Protein AF-A0A6J2U5J8-F1 (afdb_monomer_lite)

Organism: Drosophila lebanonensis (NCBI:txid7225)

Sequence (133 aa):
MDNVLTIEELRQHMGSCFTCGVSWTDDHVSLDCSECGGYSLERPCPLCDGQCGVQWKRDFAMSHACSKARWVGVCMSYPEAATAVQLPVATATAATSCAAAAAHQLRLAQELCSRLEQLSTSSTTGVNKSTRI

pLDDT: mean 81.22, std 19.06, range [36.66, 97.69]

Foldseek 3Di:
DPPDDDPVRVVQVLQAQPVPGHGLVVFDADCPFQLRVPGRQWDADPVVRNPQVDIWGWDSVVSNLLSHTDTQDARPVCRPCRVVVLDDDDDPDRSCPSVVVVVVVVVVVVVVVVVVVVVVVVVVVPDDDPDDD

Radius of gyration: 23.29 Å; chains: 1; bounding box: 87×29×44 Å

Structure (mmCIF, N/CA/C/O backbone):
data_AF-A0A6J2U5J8-F1
#
_entry.id   AF-A0A6J2U5J8-F1
#
loop_
_atom_site.group_PDB
_atom_site.id
_atom_site.type_symbol
_atom_site.label_atom_id
_atom_site.label_alt_id
_atom_site.label_comp_id
_atom_site.label_asym_id
_atom_site.label_entity_id
_atom_site.label_seq_id
_atom_site.pdbx_PDB_ins_code
_atom_site.Cartn_x
_atom_site.Cartn_y
_atom_site.Cartn_z
_atom_site.occupancy
_atom_site.B_iso_or_equiv
_atom_site.auth_seq_id
_atom_site.auth_comp_id
_atom_site.auth_asym_id
_atom_site.auth_atom_id
_atom_site.pdbx_PDB_model_num
ATOM 1 N N . MET A 1 1 ? 22.307 0.234 -22.850 1.00 39.91 1 MET A N 1
ATOM 2 C CA . MET A 1 1 ? 21.755 1.599 -22.910 1.00 39.91 1 MET A CA 1
ATOM 3 C C . MET A 1 1 ? 21.271 1.940 -21.518 1.00 39.91 1 MET A C 1
ATOM 5 O O . MET A 1 1 ? 20.456 1.188 -20.996 1.00 39.91 1 MET A O 1
ATOM 9 N N . ASP A 1 2 ? 21.803 2.994 -20.909 1.00 50.34 2 ASP A N 1
ATOM 10 C CA . ASP A 1 2 ? 21.313 3.515 -19.633 1.00 50.34 2 ASP A CA 1
ATOM 11 C C . ASP A 1 2 ? 19.899 4.058 -19.854 1.00 50.34 2 ASP A C 1
ATOM 13 O O . ASP A 1 2 ? 19.711 5.100 -20.481 1.00 50.34 2 ASP A O 1
ATOM 17 N N . ASN A 1 3 ? 18.893 3.294 -19.431 1.00 71.06 3 ASN A N 1
ATOM 18 C CA . ASN A 1 3 ? 17.496 3.697 -19.533 1.00 71.06 3 ASN A CA 1
ATOM 19 C C . ASN A 1 3 ? 17.204 4.681 -18.394 1.00 71.06 3 ASN A C 1
ATOM 21 O O . ASN A 1 3 ? 16.692 4.311 -17.338 1.00 71.06 3 ASN A O 1
ATOM 25 N N . VAL A 1 4 ? 17.670 5.918 -18.571 1.00 80.44 4 VAL A N 1
ATOM 26 C CA . VAL A 1 4 ? 17.410 7.017 -17.645 1.00 80.44 4 VAL A CA 1
ATOM 27 C C . VAL A 1 4 ? 15.947 7.403 -17.807 1.00 80.44 4 VAL A C 1
ATOM 29 O O . VAL A 1 4 ? 15.583 8.069 -18.773 1.00 80.44 4 VAL A O 1
ATOM 32 N N . LEU A 1 5 ? 15.119 6.959 -16.864 1.00 80.69 5 LEU A N 1
ATOM 33 C CA . LEU A 1 5 ? 13.728 7.382 -16.777 1.00 80.69 5 LEU A CA 1
ATOM 34 C C . LEU A 1 5 ? 13.665 8.870 -16.432 1.00 80.69 5 LEU A C 1
ATOM 36 O O . LEU A 1 5 ? 14.423 9.367 -15.592 1.00 80.69 5 LEU A O 1
ATOM 40 N N . THR A 1 6 ? 12.721 9.570 -17.047 1.00 88.62 6 THR A N 1
ATOM 41 C CA . THR A 1 6 ? 12.311 10.901 -16.601 1.00 88.62 6 THR A CA 1
ATOM 42 C C . THR A 1 6 ? 11.729 10.828 -15.188 1.00 88.62 6 THR A C 1
ATOM 44 O O . THR A 1 6 ? 11.321 9.770 -14.698 1.00 88.62 6 THR A O 1
ATOM 47 N N . ILE A 1 7 ? 11.688 11.966 -14.493 1.00 85.50 7 ILE A N 1
ATOM 48 C CA . ILE A 1 7 ? 11.118 12.023 -13.142 1.00 85.50 7 ILE A CA 1
ATOM 49 C C . ILE A 1 7 ? 9.625 11.668 -13.143 1.00 85.50 7 ILE A C 1
ATOM 51 O O . ILE A 1 7 ? 9.140 11.056 -12.190 1.00 85.50 7 ILE A O 1
ATOM 55 N N . GLU A 1 8 ? 8.901 12.017 -14.206 1.00 86.19 8 GLU A N 1
ATOM 56 C CA . GLU A 1 8 ? 7.501 11.650 -14.397 1.00 86.19 8 GLU A CA 1
ATOM 57 C C . GLU A 1 8 ? 7.337 10.134 -14.554 1.00 86.19 8 GLU A C 1
ATOM 59 O O . GLU A 1 8 ? 6.533 9.530 -13.842 1.00 86.19 8 GLU A O 1
ATOM 64 N N . GLU A 1 9 ? 8.146 9.502 -15.406 1.00 83.12 9 GLU A N 1
ATOM 65 C CA . GLU A 1 9 ? 8.128 8.047 -15.600 1.00 83.12 9 GLU A CA 1
ATOM 66 C C . GLU A 1 9 ? 8.503 7.300 -14.318 1.00 83.12 9 GLU A C 1
ATOM 68 O O . GLU A 1 9 ? 7.877 6.296 -13.979 1.00 83.12 9 GLU A O 1
ATOM 73 N N . LEU A 1 10 ? 9.477 7.808 -13.558 1.00 84.94 10 LEU A N 1
ATOM 74 C CA . LEU A 1 10 ? 9.881 7.203 -12.291 1.00 84.94 10 LEU A CA 1
ATOM 75 C C . LEU A 1 10 ? 8.741 7.235 -11.266 1.00 84.94 10 LEU A C 1
ATOM 77 O O . LEU A 1 10 ? 8.490 6.241 -10.585 1.00 84.94 10 LEU A O 1
ATOM 81 N N . ARG A 1 11 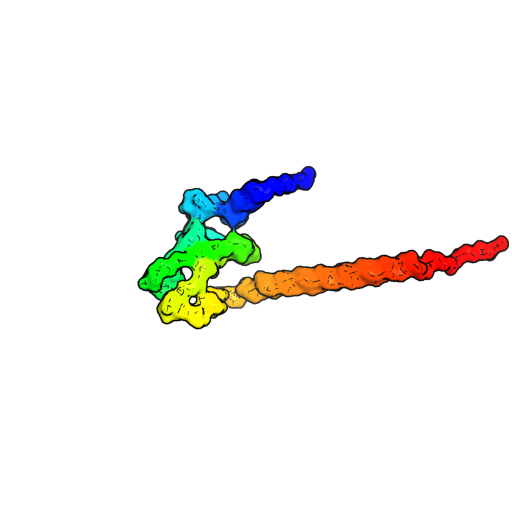? 8.014 8.355 -11.176 1.00 84.25 11 ARG A N 1
ATOM 82 C CA . ARG A 1 11 ? 6.834 8.476 -10.303 1.00 84.25 11 ARG A CA 1
ATOM 83 C C . ARG A 1 11 ? 5.738 7.501 -10.706 1.00 84.25 11 ARG A C 1
ATOM 85 O O . ARG A 1 11 ? 5.126 6.892 -9.834 1.00 84.25 11 ARG A O 1
ATOM 92 N N . GLN A 1 12 ? 5.515 7.335 -12.005 1.00 83.56 12 GLN A N 1
ATOM 93 C CA . GLN A 1 12 ? 4.513 6.406 -12.514 1.00 83.56 12 GLN A CA 1
ATOM 94 C C . GLN A 1 12 ? 4.901 4.948 -12.251 1.00 83.56 12 GLN A C 1
ATOM 96 O O . GLN A 1 12 ? 4.066 4.152 -11.823 1.00 83.56 12 GLN A O 1
ATOM 101 N N . HIS A 1 13 ? 6.183 4.617 -12.398 1.00 87.19 13 HIS A N 1
ATOM 102 C CA . HIS A 1 13 ? 6.711 3.299 -12.067 1.00 87.19 13 HIS A CA 1
ATOM 103 C C . HIS A 1 13 ? 6.538 2.980 -10.574 1.00 87.19 13 HIS A C 1
ATOM 105 O O . HIS A 1 13 ? 6.088 1.890 -10.235 1.00 87.19 13 HIS A O 1
ATOM 111 N N . MET A 1 14 ? 6.792 3.943 -9.677 1.00 93.62 14 MET A N 1
ATOM 112 C CA . MET A 1 14 ? 6.539 3.786 -8.233 1.00 93.62 14 MET A CA 1
ATOM 113 C C . MET A 1 14 ? 5.054 3.606 -7.872 1.00 93.62 14 MET A C 1
ATOM 115 O O . MET A 1 14 ? 4.738 3.144 -6.779 1.00 93.62 14 MET A O 1
ATOM 119 N N . GLY A 1 15 ? 4.133 3.969 -8.768 1.00 94.81 15 GLY A N 1
ATOM 120 C CA . GLY A 1 15 ? 2.699 3.732 -8.599 1.00 94.81 15 GLY A CA 1
ATOM 121 C C . GLY A 1 15 ? 2.261 2.296 -8.904 1.00 94.81 15 GLY A C 1
ATOM 122 O O . GLY A 1 15 ? 1.095 1.968 -8.691 1.00 94.81 15 GLY A O 1
ATOM 123 N N . SER A 1 16 ? 3.163 1.440 -9.393 1.00 96.31 16 SER A N 1
ATOM 124 C CA . SER A 1 16 ? 2.864 0.069 -9.819 1.00 96.31 16 SER A CA 1
ATOM 125 C C . SER A 1 16 ? 3.567 -0.963 -8.947 1.00 96.31 16 SER A C 1
ATOM 127 O O . SER A 1 16 ? 4.695 -0.768 -8.512 1.00 96.31 16 SER A O 1
ATOM 129 N N . CYS A 1 17 ? 2.926 -2.104 -8.728 1.00 96.81 17 CYS A N 1
ATOM 130 C CA . CYS A 1 17 ? 3.498 -3.220 -7.985 1.00 96.81 17 CYS A CA 1
ATOM 131 C C . CYS A 1 17 ? 4.703 -3.828 -8.717 1.00 96.81 17 CYS A C 1
ATOM 133 O O . CYS A 1 17 ? 4.565 -4.264 -9.861 1.00 96.81 17 CYS A O 1
ATOM 135 N N . PHE A 1 18 ? 5.854 -3.960 -8.053 1.00 95.94 18 PHE A N 1
ATOM 136 C CA . PHE A 1 18 ? 7.052 -4.542 -8.678 1.00 95.94 18 PHE A CA 1
ATOM 137 C C . PHE A 1 18 ? 6.977 -6.068 -8.791 1.00 95.94 18 PHE A C 1
ATOM 139 O O . PHE A 1 18 ? 7.646 -6.660 -9.634 1.00 95.94 18 PHE A O 1
ATOM 146 N N . THR A 1 19 ? 6.142 -6.712 -7.976 1.00 96.38 19 THR A N 1
ATOM 147 C CA . THR A 1 19 ? 5.977 -8.170 -7.975 1.00 96.38 19 THR A CA 1
ATOM 148 C C . THR A 1 19 ? 5.006 -8.663 -9.051 1.00 96.38 19 THR A C 1
ATOM 150 O O . THR A 1 19 ? 5.248 -9.708 -9.647 1.00 96.38 19 THR A O 1
ATOM 153 N N . CYS A 1 20 ? 3.893 -7.960 -9.299 1.00 96.69 20 CYS A N 1
ATOM 154 C CA . CYS A 1 20 ? 2.860 -8.418 -10.247 1.00 96.69 20 CYS A CA 1
ATOM 155 C C . CYS A 1 20 ? 2.478 -7.413 -11.342 1.00 96.69 20 CYS A C 1
ATOM 157 O O . CYS A 1 20 ? 1.642 -7.734 -12.181 1.00 96.69 20 CYS A O 1
ATOM 159 N N . GLY A 1 21 ? 3.068 -6.216 -11.359 1.00 95.50 21 GLY A N 1
ATOM 160 C CA . GLY A 1 21 ? 2.913 -5.244 -12.446 1.00 95.50 21 GLY A CA 1
ATOM 161 C C . GLY A 1 21 ? 1.585 -4.485 -12.481 1.00 95.50 21 GLY A C 1
ATOM 162 O O . GLY A 1 21 ? 1.409 -3.634 -13.346 1.00 95.50 21 GLY A O 1
ATOM 163 N N . VAL A 1 22 ? 0.647 -4.758 -11.567 1.00 96.50 22 VAL A N 1
ATOM 164 C CA . VAL A 1 22 ? -0.606 -3.990 -11.487 1.00 96.50 22 VAL A CA 1
ATOM 165 C C . VAL A 1 22 ? -0.340 -2.551 -11.045 1.00 96.50 22 VAL A C 1
ATOM 167 O O . VAL A 1 22 ? 0.526 -2.300 -10.205 1.00 96.50 22 VAL A O 1
ATOM 170 N N . SER A 1 23 ? -1.114 -1.616 -11.583 1.00 96.38 23 SER A N 1
ATOM 171 C CA . SER A 1 23 ? -1.037 -0.194 -11.247 1.00 96.38 23 SER A CA 1
ATOM 172 C C . SER A 1 23 ? -1.917 0.115 -10.036 1.00 96.38 23 SER A C 1
ATOM 174 O O . SER A 1 23 ? -3.144 0.076 -10.132 1.00 96.38 23 SER A O 1
ATOM 176 N N . TRP A 1 24 ? -1.311 0.439 -8.891 1.00 97.00 24 TRP A N 1
ATOM 177 C CA . TRP A 1 24 ? -2.069 0.849 -7.705 1.00 97.00 24 TRP A CA 1
ATOM 178 C C . TRP A 1 24 ? -2.724 2.214 -7.896 1.00 97.00 24 TRP A C 1
ATOM 180 O O . TRP A 1 24 ? -3.771 2.468 -7.309 1.00 97.00 24 TRP A O 1
ATOM 190 N N . THR A 1 25 ? -2.131 3.091 -8.710 1.00 96.06 25 THR A N 1
ATOM 191 C CA . THR A 1 25 ? -2.707 4.406 -9.029 1.00 96.06 25 THR A CA 1
ATOM 192 C C . THR A 1 25 ? -3.976 4.314 -9.870 1.00 96.06 25 THR A C 1
ATOM 194 O O . THR A 1 25 ? -4.798 5.221 -9.794 1.00 96.06 25 THR A O 1
ATOM 197 N N . ASP A 1 26 ? -4.164 3.208 -10.593 1.00 95.94 26 ASP A N 1
ATOM 198 C CA . ASP A 1 26 ? -5.393 2.907 -11.339 1.00 95.94 26 ASP A CA 1
ATOM 199 C C . ASP A 1 26 ? -6.361 2.019 -10.533 1.00 95.94 26 ASP A C 1
ATOM 201 O O . ASP A 1 26 ? -7.227 1.364 -11.104 1.00 95.94 26 ASP A O 1
ATOM 205 N N . ASP A 1 27 ? -6.192 1.960 -9.207 1.00 96.62 27 ASP A N 1
ATOM 206 C CA . ASP A 1 27 ? -6.996 1.154 -8.276 1.00 96.62 27 ASP A CA 1
ATOM 207 C C . ASP A 1 27 ? -6.959 -0.367 -8.540 1.00 96.62 27 ASP A C 1
ATOM 209 O O . ASP A 1 27 ? -7.811 -1.129 -8.082 1.00 96.62 27 ASP A O 1
ATOM 213 N N . HIS A 1 28 ? -5.932 -0.852 -9.244 1.00 97.00 28 HIS A N 1
ATOM 214 C CA . HIS A 1 28 ? -5.745 -2.279 -9.486 1.00 97.00 28 HIS A CA 1
ATOM 215 C C . HIS A 1 28 ? -4.902 -2.935 -8.394 1.00 97.00 28 HIS A C 1
ATOM 217 O O . HIS A 1 28 ? -3.860 -2.426 -7.972 1.00 97.00 28 HIS A O 1
ATOM 223 N N . VAL A 1 29 ? -5.324 -4.126 -7.968 1.00 97.31 29 VAL A N 1
ATOM 224 C CA . VAL A 1 29 ? -4.633 -4.928 -6.954 1.00 97.31 29 VAL A CA 1
ATOM 225 C C . VAL A 1 29 ? -4.693 -6.405 -7.311 1.00 97.31 29 VAL A C 1
ATOM 227 O O . VAL A 1 29 ? -5.670 -6.879 -7.884 1.00 97.31 29 VAL A O 1
ATOM 230 N N . SER A 1 30 ? -3.663 -7.151 -6.919 1.00 95.88 30 SER A N 1
ATOM 231 C CA . SER A 1 30 ? -3.714 -8.611 -6.904 1.00 95.88 30 SER A CA 1
ATOM 232 C C . SER A 1 30 ? -3.871 -9.096 -5.465 1.00 95.88 30 SER A C 1
ATOM 234 O O . SER A 1 30 ? -3.087 -8.719 -4.591 1.00 95.88 30 SER A O 1
ATOM 236 N N . LEU A 1 31 ? -4.892 -9.918 -5.212 1.00 94.25 31 LEU A N 1
ATOM 237 C CA . LEU A 1 31 ? -5.177 -10.465 -3.880 1.00 94.25 31 LEU A CA 1
ATOM 238 C C . LEU A 1 31 ? -4.139 -11.511 -3.449 1.00 94.25 31 LEU A C 1
ATOM 240 O O . LEU A 1 31 ? -3.860 -11.641 -2.261 1.00 94.25 31 LEU A O 1
ATOM 244 N N . ASP A 1 32 ? -3.504 -12.171 -4.418 1.00 95.31 32 ASP A N 1
ATOM 245 C CA . ASP A 1 32 ? -2.482 -13.198 -4.188 1.00 95.31 32 ASP A CA 1
ATOM 246 C C . ASP A 1 32 ? -1.055 -12.621 -4.162 1.00 95.31 32 ASP A C 1
ATOM 248 O O . ASP A 1 32 ? -0.066 -13.353 -4.105 1.00 95.31 32 ASP A O 1
ATOM 252 N N . CYS A 1 33 ? -0.917 -11.293 -4.201 1.00 96.62 33 CYS A N 1
ATOM 253 C CA . CYS A 1 33 ? 0.372 -10.614 -4.185 1.00 96.62 33 CYS A CA 1
ATOM 254 C C . CYS A 1 33 ? 0.645 -9.972 -2.820 1.00 96.62 33 CYS A C 1
ATOM 256 O O . CYS A 1 33 ? -0.050 -9.044 -2.395 1.00 96.62 33 CYS A O 1
ATOM 258 N N . SER A 1 34 ? 1.725 -10.402 -2.161 1.00 96.38 34 SER A N 1
ATOM 259 C CA . SER A 1 34 ? 2.138 -9.876 -0.853 1.00 96.38 34 SER A CA 1
ATOM 260 C C . SER A 1 34 ? 2.444 -8.380 -0.871 1.00 96.38 34 SER A C 1
ATOM 262 O O . SER A 1 34 ? 2.178 -7.690 0.111 1.00 96.38 34 SER A O 1
ATOM 264 N N . GLU A 1 35 ? 2.991 -7.870 -1.975 1.00 97.31 35 GLU A N 1
ATOM 265 C CA . GLU A 1 35 ? 3.292 -6.449 -2.164 1.00 97.31 35 GLU A CA 1
ATOM 266 C C . GLU A 1 35 ? 2.020 -5.608 -2.346 1.00 97.31 35 GLU A C 1
ATOM 268 O O . GLU A 1 35 ? 1.945 -4.478 -1.866 1.00 97.31 35 GLU A O 1
ATOM 273 N N . CYS A 1 36 ? 0.978 -6.168 -2.969 1.00 97.38 36 CYS A N 1
ATOM 274 C CA . CYS A 1 36 ? -0.326 -5.511 -3.064 1.00 97.38 36 CYS A CA 1
ATOM 275 C C . CYS A 1 36 ? -1.046 -5.506 -1.714 1.00 97.38 36 CYS A C 1
ATOM 277 O O . CYS A 1 36 ? -1.523 -4.458 -1.287 1.00 97.38 36 CYS A O 1
ATOM 279 N N . GLY A 1 37 ? -1.117 -6.648 -1.024 1.00 94.44 37 GLY A N 1
ATOM 280 C CA . GLY A 1 37 ? -1.741 -6.742 0.300 1.00 94.44 37 GLY A CA 1
ATOM 281 C C . GLY A 1 37 ? -3.230 -6.376 0.326 1.00 94.44 37 GLY A C 1
ATOM 282 O O . GLY A 1 37 ? -3.717 -5.912 1.355 1.00 94.44 37 GLY A O 1
ATOM 283 N N . GLY A 1 38 ? -3.931 -6.556 -0.799 1.00 94.50 38 GLY A N 1
ATOM 284 C CA . GLY A 1 38 ? -5.393 -6.461 -0.899 1.00 94.50 38 GLY A CA 1
ATOM 285 C C . GLY A 1 38 ? -6.001 -5.060 -1.026 1.00 94.50 38 GLY A C 1
ATOM 286 O O . GLY A 1 38 ? -7.215 -4.956 -1.139 1.00 94.50 38 GLY A O 1
ATOM 287 N N . TYR A 1 39 ? -5.199 -3.996 -1.033 1.00 96.62 39 TYR A N 1
ATOM 288 C CA . TYR A 1 39 ? -5.671 -2.609 -1.170 1.00 96.62 39 TYR A CA 1
ATOM 289 C C . TYR A 1 39 ? -4.812 -1.857 -2.183 1.00 96.62 39 TYR A C 1
ATOM 291 O O . TYR A 1 39 ? -3.703 -2.299 -2.456 1.00 96.62 39 TYR A O 1
ATOM 299 N N . SER A 1 40 ? -5.292 -0.756 -2.762 1.00 96.81 40 SER A N 1
ATOM 300 C CA . SER A 1 40 ? -4.540 0.049 -3.734 1.00 96.81 40 SER A CA 1
ATOM 301 C C . SER A 1 40 ? -3.692 1.097 -3.005 1.00 96.81 40 SER A C 1
ATOM 303 O O . SER A 1 40 ? -2.759 0.731 -2.291 1.00 96.81 40 SER A O 1
ATOM 305 N N . LEU A 1 41 ? -3.991 2.387 -3.135 1.00 97.06 41 LEU A N 1
ATOM 306 C CA . LEU A 1 41 ? -3.253 3.479 -2.494 1.00 97.06 41 LEU A CA 1
ATOM 307 C C . LEU A 1 41 ? -3.611 3.671 -1.025 1.00 97.06 41 LEU A C 1
ATOM 309 O O . LEU A 1 41 ? -2.784 4.150 -0.245 1.00 97.06 41 LEU A O 1
ATOM 313 N N . GLU A 1 42 ? -4.832 3.310 -0.651 1.00 97.69 42 GLU A N 1
ATOM 314 C CA . GLU A 1 42 ? -5.393 3.609 0.658 1.00 97.69 42 GLU A CA 1
ATOM 315 C C . GLU A 1 42 ? -6.133 2.408 1.227 1.00 97.69 42 GLU A C 1
ATOM 317 O O . GLU A 1 42 ? -6.641 1.553 0.499 1.00 97.69 42 GLU A O 1
ATOM 322 N N . ARG A 1 43 ? -6.199 2.344 2.555 1.00 96.62 43 ARG A N 1
ATOM 323 C CA . ARG A 1 43 ? -6.995 1.337 3.249 1.00 96.62 43 ARG A CA 1
ATOM 324 C C . ARG A 1 43 ? -7.557 1.837 4.575 1.00 96.62 43 ARG A C 1
ATOM 326 O O . ARG A 1 43 ? -6.979 2.747 5.175 1.00 96.62 43 ARG A O 1
ATOM 333 N N . PRO A 1 44 ? -8.631 1.212 5.083 1.00 97.00 44 PRO A N 1
ATOM 334 C CA . PRO A 1 44 ? -9.108 1.464 6.436 1.00 97.00 44 PRO A CA 1
ATOM 335 C C . PRO A 1 44 ? -8.043 1.132 7.486 1.00 97.00 44 PRO A C 1
ATOM 337 O O . PRO A 1 44 ? -7.191 0.261 7.279 1.00 97.00 44 PRO A O 1
ATOM 340 N N . CYS A 1 45 ? -8.112 1.814 8.630 1.00 96.00 45 CYS A N 1
ATOM 341 C CA . CYS A 1 45 ? -7.173 1.624 9.727 1.00 96.00 45 CYS A CA 1
ATO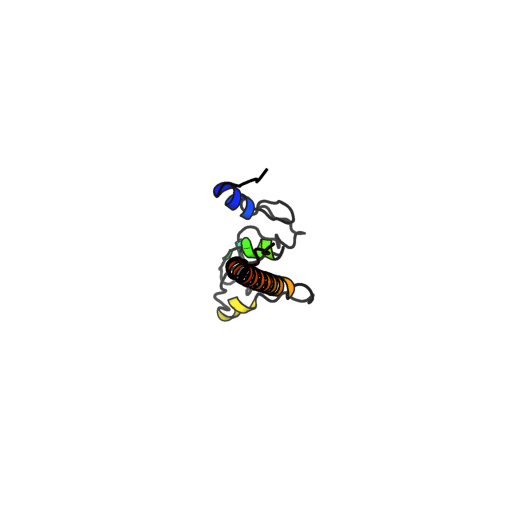M 342 C C . CYS A 1 45 ? -7.065 0.144 10.165 1.00 96.00 45 CYS A C 1
ATOM 344 O O . CYS A 1 45 ? -8.054 -0.396 10.656 1.00 96.00 45 CYS A O 1
ATOM 346 N N . PRO A 1 46 ? -5.876 -0.495 10.084 1.00 93.94 46 PRO A N 1
ATOM 347 C CA . PRO A 1 46 ? -5.681 -1.887 10.509 1.00 93.94 46 PRO A CA 1
ATOM 348 C C . PRO A 1 46 ? -5.802 -2.138 12.007 1.00 93.94 46 PRO A C 1
ATOM 350 O O . PRO A 1 46 ? -5.874 -3.287 12.416 1.00 93.94 46 PRO A O 1
ATOM 353 N N . LEU A 1 47 ? -5.711 -1.090 12.824 1.00 93.88 47 LEU A N 1
ATOM 354 C CA . LEU A 1 47 ? -5.677 -1.233 14.279 1.00 93.88 47 LEU A CA 1
ATOM 355 C C . LEU A 1 47 ? -7.065 -1.353 14.901 1.00 93.88 47 LEU A C 1
ATOM 357 O O . LEU A 1 47 ? -7.206 -1.908 15.982 1.00 93.88 47 LEU A O 1
ATOM 361 N N . CYS A 1 48 ? -8.072 -0.786 14.243 1.00 94.62 48 CYS A N 1
ATOM 362 C CA . CYS A 1 48 ? -9.454 -0.756 14.721 1.00 94.62 48 CYS A CA 1
ATOM 363 C C . CYS A 1 48 ? -10.444 -1.102 13.603 1.00 94.62 48 CYS A C 1
ATOM 365 O O . CYS A 1 48 ? -11.596 -0.678 13.651 1.00 94.62 48 CYS A O 1
ATOM 367 N N . ASP A 1 49 ? -9.966 -1.776 12.554 1.00 94.06 49 ASP A N 1
ATOM 368 C CA . ASP A 1 49 ? -10.740 -2.160 11.370 1.00 94.06 49 ASP A CA 1
ATOM 369 C C . ASP A 1 49 ? -11.563 -1.006 10.769 1.00 94.06 49 ASP A C 1
ATOM 371 O O . ASP A 1 49 ? -12.712 -1.153 10.363 1.00 94.06 49 ASP A O 1
ATOM 375 N N . GLY A 1 50 ? -10.958 0.185 10.728 1.00 95.25 50 GLY A N 1
ATOM 376 C CA . GLY A 1 50 ? -11.561 1.388 10.154 1.00 95.25 50 GLY A CA 1
ATOM 377 C C . GLY A 1 50 ? -12.540 2.153 11.050 1.00 95.25 50 GLY A C 1
ATOM 378 O O . GLY A 1 50 ? -13.015 3.201 10.623 1.00 95.25 50 GLY A O 1
ATOM 379 N N . GLN A 1 51 ? -12.804 1.724 12.289 1.00 97.00 51 GLN A N 1
ATOM 380 C CA . GLN A 1 51 ? -13.756 2.407 13.183 1.00 97.00 51 GLN A CA 1
ATOM 381 C C . GLN A 1 51 ? -13.393 3.868 13.482 1.00 97.00 51 GLN A C 1
ATOM 383 O O . GLN A 1 51 ? -14.279 4.695 13.677 1.00 97.00 51 GLN A O 1
ATOM 388 N N . CYS A 1 52 ? -12.102 4.214 13.487 1.00 95.50 52 CYS A N 1
ATOM 389 C CA . CYS A 1 52 ? -11.664 5.597 13.688 1.00 95.50 52 CYS A CA 1
ATOM 390 C C . CYS A 1 52 ? -11.853 6.501 12.457 1.00 95.50 52 CYS A C 1
ATOM 392 O O . CYS A 1 52 ? -11.560 7.691 12.534 1.00 95.50 52 CYS A O 1
ATOM 394 N N . GLY A 1 53 ? -12.276 5.955 11.311 1.00 95.38 53 GLY A N 1
ATOM 395 C CA . GLY A 1 53 ? -12.457 6.696 10.059 1.00 95.38 53 GLY A CA 1
ATOM 396 C C . GLY A 1 53 ? -11.160 7.129 9.363 1.00 95.38 53 GLY A C 1
ATOM 397 O O . GLY A 1 53 ? -11.214 7.676 8.266 1.00 95.38 53 GLY A O 1
ATOM 398 N N . VAL A 1 54 ? -9.986 6.875 9.954 1.00 96.00 54 VAL A N 1
ATOM 399 C CA . VAL A 1 54 ? -8.696 7.246 9.355 1.00 96.00 54 VAL A CA 1
ATOM 400 C C . VAL A 1 54 ? -8.328 6.288 8.223 1.00 96.00 54 VAL A C 1
ATOM 402 O O . VAL A 1 54 ? -8.255 5.070 8.419 1.00 96.00 54 VAL A O 1
ATOM 405 N N . GLN A 1 55 ? -8.007 6.858 7.061 1.00 96.44 55 GLN A N 1
ATOM 406 C CA . GLN A 1 55 ? -7.410 6.147 5.934 1.00 96.44 55 GLN A CA 1
ATOM 407 C C . GLN A 1 55 ? -5.886 6.117 6.055 1.00 96.44 55 GLN A C 1
ATOM 409 O O . GLN A 1 55 ? -5.233 7.129 6.312 1.00 96.44 55 GLN A O 1
ATOM 414 N N . TRP A 1 56 ? -5.318 4.933 5.873 1.00 96.69 56 TRP A N 1
ATOM 415 C CA . TRP A 1 56 ? -3.880 4.705 5.869 1.00 96.69 56 TRP A CA 1
ATOM 416 C C . TRP A 1 56 ? -3.382 4.706 4.434 1.00 96.69 56 TRP A C 1
ATOM 418 O O . TRP A 1 56 ? -3.969 4.039 3.582 1.00 96.69 56 TRP A O 1
ATOM 428 N N . LYS A 1 57 ? -2.291 5.429 4.179 1.00 97.31 57 LYS A N 1
ATOM 429 C CA . LYS A 1 57 ? -1.705 5.566 2.844 1.00 97.31 57 LYS A CA 1
ATOM 430 C C . LYS A 1 57 ? -0.594 4.557 2.636 1.00 97.31 57 LYS A C 1
ATOM 432 O O . LYS A 1 57 ? 0.175 4.278 3.556 1.00 97.31 57 LYS A O 1
ATOM 437 N N . ARG A 1 58 ? -0.499 4.010 1.432 1.00 96.88 58 ARG A N 1
ATOM 438 C CA . ARG A 1 58 ? 0.590 3.115 1.052 1.00 96.88 58 ARG A CA 1
ATOM 439 C C . ARG A 1 58 ? 1.917 3.869 1.058 1.00 96.88 58 ARG A C 1
AT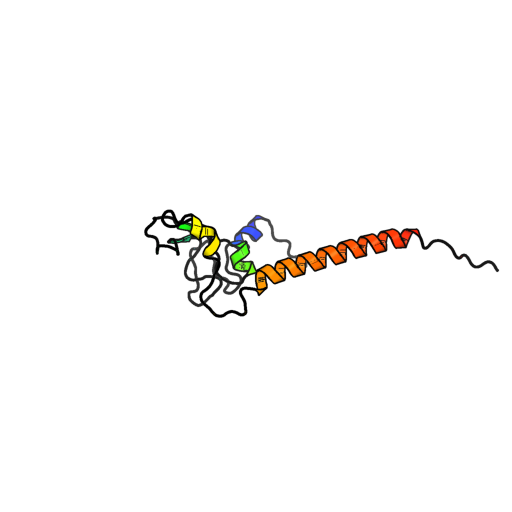OM 441 O O . ARG A 1 58 ? 2.031 4.959 0.505 1.00 96.88 58 ARG A O 1
ATOM 448 N N . ASP A 1 59 ? 2.937 3.245 1.627 1.00 95.75 59 ASP A N 1
ATOM 449 C CA . ASP A 1 59 ? 4.326 3.656 1.449 1.00 95.75 59 ASP A CA 1
ATOM 450 C C . ASP A 1 59 ? 4.908 2.881 0.266 1.00 95.75 59 ASP A C 1
ATOM 452 O O . ASP A 1 59 ? 5.219 1.693 0.397 1.00 95.75 59 ASP A O 1
ATOM 456 N N . PHE A 1 60 ? 5.005 3.520 -0.904 1.00 94.50 60 PHE A N 1
ATOM 457 C CA . PHE A 1 60 ? 5.537 2.882 -2.114 1.00 94.50 60 PHE A CA 1
ATOM 458 C C . PHE A 1 60 ? 6.965 2.381 -1.905 1.00 94.50 60 PHE A C 1
ATOM 460 O O . PHE A 1 60 ? 7.258 1.217 -2.169 1.00 94.50 60 PHE A O 1
ATOM 467 N N . ALA A 1 61 ? 7.839 3.232 -1.361 1.00 92.56 61 ALA A N 1
ATOM 468 C CA . ALA A 1 61 ? 9.248 2.912 -1.184 1.00 92.56 61 ALA A CA 1
ATOM 469 C C . ALA A 1 61 ? 9.430 1.680 -0.290 1.00 92.56 61 ALA A C 1
ATOM 471 O O . ALA A 1 61 ? 10.142 0.745 -0.659 1.00 92.56 61 ALA A O 1
ATOM 472 N N . MET A 1 62 ? 8.747 1.637 0.856 1.00 92.38 62 MET A N 1
ATOM 473 C CA . MET A 1 62 ? 8.817 0.488 1.760 1.00 92.38 62 MET A CA 1
ATOM 474 C C . MET A 1 62 ? 8.081 -0.734 1.225 1.00 92.38 62 MET A C 1
ATOM 476 O O . MET A 1 62 ? 8.522 -1.854 1.498 1.00 92.38 62 MET A O 1
ATOM 480 N N . SER A 1 63 ? 7.006 -0.546 0.455 1.00 95.19 63 SER A N 1
ATOM 481 C CA . SER A 1 63 ? 6.294 -1.667 -0.158 1.00 95.19 63 SER A CA 1
ATOM 482 C C . SER A 1 63 ? 7.177 -2.398 -1.165 1.00 95.19 63 SER A C 1
ATOM 484 O O . SER A 1 63 ? 7.328 -3.617 -1.072 1.00 95.19 63 SER A O 1
ATOM 486 N N . HIS A 1 64 ? 7.848 -1.650 -2.045 1.00 95.69 64 HIS A N 1
ATOM 487 C CA . HIS A 1 64 ? 8.809 -2.199 -3.000 1.00 95.69 64 HIS A CA 1
ATOM 488 C C . HIS A 1 64 ? 10.029 -2.801 -2.300 1.00 95.69 64 HIS A C 1
ATOM 490 O O . HIS A 1 64 ? 10.385 -3.945 -2.571 1.00 95.69 64 HIS A O 1
ATOM 496 N N . ALA A 1 65 ? 10.643 -2.073 -1.357 1.00 93.06 65 ALA A N 1
ATOM 497 C CA . ALA A 1 65 ? 11.867 -2.513 -0.680 1.00 93.06 65 ALA A CA 1
ATOM 498 C C . ALA A 1 65 ? 11.700 -3.838 0.082 1.00 93.06 65 ALA A C 1
ATOM 500 O O . ALA A 1 65 ? 12.671 -4.569 0.270 1.00 93.06 65 ALA A O 1
ATOM 501 N N . CYS A 1 66 ? 10.480 -4.147 0.530 1.00 93.31 66 CYS A N 1
ATOM 502 C CA . CYS A 1 66 ? 10.176 -5.371 1.269 1.00 93.31 66 CYS A CA 1
ATOM 503 C C . CYS A 1 66 ? 9.386 -6.411 0.458 1.00 93.31 66 CYS A C 1
ATOM 505 O O . CYS A 1 66 ? 9.079 -7.470 1.010 1.00 93.31 66 CYS A O 1
ATOM 507 N N . SER A 1 67 ? 8.985 -6.099 -0.781 1.00 95.69 67 SER A N 1
ATOM 508 C CA . SER A 1 67 ? 8.026 -6.883 -1.585 1.00 95.69 67 SER A CA 1
ATOM 509 C C . SER A 1 67 ? 6.754 -7.272 -0.804 1.00 95.69 67 SER A C 1
ATOM 511 O O . SER A 1 67 ? 6.197 -8.366 -0.945 1.00 95.69 67 SER A O 1
ATOM 513 N N . LYS A 1 68 ? 6.309 -6.380 0.088 1.00 96.12 68 LYS A N 1
ATOM 514 C CA . LYS A 1 68 ? 5.174 -6.569 1.005 1.00 96.12 68 LYS A CA 1
ATOM 515 C C . LYS A 1 68 ? 4.442 -5.254 1.187 1.00 96.12 68 LYS A C 1
ATOM 517 O O . LYS A 1 68 ? 5.102 -4.238 1.312 1.00 96.12 68 LYS A O 1
ATOM 522 N N . ALA A 1 69 ? 3.118 -5.262 1.282 1.00 96.56 69 ALA A N 1
ATOM 523 C CA . ALA A 1 69 ? 2.354 -4.033 1.468 1.00 96.56 69 ALA A CA 1
ATOM 524 C C . ALA A 1 69 ? 2.748 -3.309 2.769 1.00 96.56 69 ALA A C 1
ATOM 526 O O . ALA A 1 69 ? 2.707 -3.887 3.863 1.00 96.56 69 ALA A O 1
ATOM 527 N N . ARG A 1 70 ? 3.124 -2.032 2.654 1.00 95.88 70 ARG A N 1
ATOM 528 C CA . ARG A 1 70 ? 3.483 -1.158 3.778 1.00 95.88 70 ARG A CA 1
ATOM 529 C C . ARG A 1 70 ? 2.602 0.082 3.772 1.00 95.88 70 ARG A C 1
ATOM 531 O O . ARG A 1 70 ? 2.301 0.644 2.723 1.00 95.88 70 ARG A O 1
ATOM 538 N N . TRP A 1 71 ? 2.192 0.489 4.969 1.00 95.81 71 TRP A N 1
ATOM 539 C CA . TRP A 1 71 ? 1.164 1.501 5.185 1.00 95.81 71 TRP A CA 1
ATOM 540 C C . TRP A 1 71 ? 1.608 2.490 6.258 1.00 95.81 71 TRP A C 1
ATOM 542 O O . TRP A 1 71 ? 2.206 2.088 7.257 1.00 95.81 71 TRP A O 1
ATOM 552 N N . VAL A 1 72 ? 1.273 3.762 6.063 1.00 95.06 72 VAL A N 1
ATOM 553 C CA . VAL A 1 72 ? 1.542 4.867 6.982 1.00 95.06 72 VAL A CA 1
ATOM 554 C C . VAL A 1 72 ? 0.216 5.506 7.377 1.00 95.06 72 VAL A C 1
ATOM 556 O O . VAL A 1 72 ? -0.600 5.881 6.533 1.00 95.06 72 VAL A O 1
ATOM 559 N N . GLY A 1 73 ? 0.002 5.621 8.681 1.00 93.56 73 GLY A N 1
ATOM 560 C CA . GLY A 1 73 ? -1.174 6.233 9.277 1.00 93.56 73 GLY A CA 1
ATOM 561 C C . GLY A 1 73 ? -1.105 6.158 10.799 1.00 93.56 73 GLY A C 1
ATOM 562 O O . GLY A 1 73 ? -0.241 5.488 11.363 1.00 93.56 73 GLY A O 1
ATOM 563 N N . VAL A 1 74 ? -2.017 6.861 11.465 1.00 94.69 74 VAL A N 1
ATOM 564 C CA . VAL A 1 74 ? -2.136 6.869 12.928 1.00 94.69 74 VAL A CA 1
ATOM 565 C C . VAL A 1 74 ? -3.586 6.576 13.282 1.00 94.69 74 VAL A C 1
ATOM 567 O O . VAL A 1 74 ? -4.498 7.203 12.750 1.00 94.69 74 VAL A O 1
ATOM 570 N N . CYS A 1 75 ? -3.818 5.598 14.154 1.00 95.00 75 CYS A N 1
ATOM 571 C CA . CYS A 1 75 ? -5.161 5.311 14.645 1.00 95.00 75 CYS A CA 1
ATOM 572 C C . CYS A 1 75 ? -5.542 6.318 15.733 1.00 95.00 75 CYS A C 1
ATOM 574 O O . CYS A 1 75 ? -4.791 6.478 16.690 1.00 95.00 75 CYS A O 1
ATOM 576 N N . MET A 1 76 ? -6.724 6.937 15.649 1.00 92.19 76 MET A N 1
ATOM 577 C CA . MET A 1 76 ? -7.185 7.846 16.712 1.00 92.19 76 MET A CA 1
ATOM 578 C C . MET A 1 76 ? -7.540 7.117 18.012 1.00 92.19 76 MET A C 1
ATOM 580 O O . MET A 1 76 ? -7.422 7.698 19.084 1.00 92.19 76 MET A O 1
ATOM 584 N N . SER A 1 77 ? -7.938 5.846 17.925 1.00 92.25 77 SER A N 1
ATOM 585 C CA . SER A 1 77 ? -8.236 5.020 19.100 1.00 92.25 77 SER A CA 1
ATOM 586 C C . SER A 1 77 ? -6.980 4.453 19.768 1.00 92.25 77 SER A C 1
ATOM 588 O O . SER A 1 77 ? -7.039 4.074 20.931 1.00 92.25 77 SER A O 1
ATOM 590 N N . TYR A 1 78 ? -5.862 4.381 19.033 1.00 89.94 78 TYR A N 1
ATOM 591 C CA . TYR A 1 78 ? -4.597 3.779 19.477 1.00 89.94 78 TYR A CA 1
ATOM 592 C C . TYR A 1 78 ? -3.401 4.584 18.932 1.00 89.94 78 TYR A C 1
ATOM 594 O O . TYR A 1 78 ? -2.679 4.099 18.049 1.00 89.94 78 TYR A O 1
ATOM 602 N N . PRO A 1 79 ? -3.211 5.839 19.372 1.00 82.56 79 PRO A N 1
ATOM 603 C CA . PRO A 1 79 ? -2.180 6.717 18.823 1.00 82.56 79 PRO A CA 1
ATOM 604 C C . PRO A 1 79 ? -0.758 6.204 19.096 1.00 82.56 79 PRO A C 1
ATOM 606 O O . PRO A 1 79 ? 0.121 6.362 18.250 1.00 82.56 79 PRO A O 1
ATOM 609 N N . GLU A 1 80 ? -0.526 5.529 20.225 1.00 82.38 80 GLU A N 1
ATOM 610 C CA . GLU A 1 80 ? 0.772 4.945 20.582 1.00 82.38 80 GLU A CA 1
ATOM 611 C C . GLU A 1 80 ? 1.127 3.688 19.777 1.00 82.38 80 GLU A C 1
ATOM 613 O O . GLU A 1 80 ? 2.302 3.354 19.633 1.00 82.38 80 GLU A O 1
ATOM 618 N N . ALA A 1 81 ? 0.136 3.001 19.206 1.00 75.81 81 ALA A N 1
ATOM 619 C CA . ALA A 1 81 ? 0.355 1.765 18.461 1.00 75.81 81 ALA A CA 1
ATOM 620 C C . ALA A 1 81 ? 0.889 2.001 17.038 1.00 75.81 81 ALA A C 1
ATOM 622 O O . ALA A 1 81 ? 1.347 1.054 16.399 1.00 75.81 81 ALA A O 1
ATOM 623 N N . ALA A 1 82 ? 0.879 3.243 16.537 1.00 63.16 82 ALA A N 1
ATOM 624 C CA . ALA A 1 82 ? 1.316 3.586 15.179 1.00 63.16 82 ALA A CA 1
ATOM 625 C C . ALA A 1 82 ? 2.783 3.204 14.885 1.00 63.16 82 ALA A C 1
ATOM 627 O O . ALA A 1 82 ? 3.133 2.921 13.741 1.00 63.16 82 ALA A O 1
ATOM 628 N N . THR A 1 83 ? 3.632 3.119 15.911 1.00 57.75 83 THR A N 1
ATOM 629 C CA . THR A 1 83 ? 5.020 2.638 15.803 1.00 57.75 83 THR A CA 1
ATOM 630 C C . THR A 1 83 ? 5.144 1.111 15.880 1.00 57.75 83 THR A C 1
ATOM 632 O O . THR A 1 83 ? 6.134 0.560 15.405 1.00 57.75 83 THR A O 1
ATOM 635 N N . ALA A 1 84 ? 4.142 0.408 16.419 1.00 51.12 84 ALA A N 1
ATOM 636 C CA . ALA A 1 84 ? 4.204 -1.018 16.754 1.00 51.12 84 ALA A CA 1
ATOM 637 C C . ALA A 1 84 ? 3.522 -1.961 15.739 1.00 51.12 84 ALA A C 1
ATOM 639 O O . ALA A 1 84 ? 3.832 -3.152 15.717 1.00 51.12 84 ALA A O 1
ATOM 640 N N . VAL A 1 85 ? 2.669 -1.463 14.829 1.00 51.53 85 VAL A N 1
ATOM 641 C CA . VAL A 1 85 ? 2.018 -2.287 13.766 1.00 51.53 85 VAL A CA 1
ATOM 642 C C . VAL A 1 85 ? 3.008 -2.793 12.708 1.00 51.53 85 VAL A C 1
ATOM 644 O O . VAL A 1 85 ? 2.647 -3.458 11.741 1.00 51.53 85 VAL A O 1
ATOM 647 N N . GLN A 1 86 ? 4.297 -2.517 12.884 1.00 52.62 86 GLN A N 1
ATOM 648 C CA . GLN A 1 86 ? 5.350 -3.095 12.064 1.00 52.62 86 GLN A CA 1
ATOM 649 C C . GLN A 1 86 ? 5.552 -4.602 12.301 1.00 52.62 86 GLN A C 1
ATOM 651 O O . GLN A 1 86 ? 6.322 -5.198 11.548 1.00 52.62 86 GLN A O 1
ATOM 656 N N . LEU A 1 87 ? 4.884 -5.224 13.281 1.00 40.00 87 LEU A N 1
ATOM 657 C CA . LEU A 1 87 ? 5.032 -6.649 13.577 1.00 40.00 87 LEU A CA 1
ATOM 658 C C . LEU A 1 87 ? 4.029 -7.520 12.792 1.00 40.00 87 LEU A C 1
ATOM 660 O O . LEU A 1 87 ? 2.837 -7.508 13.100 1.00 40.00 87 LEU A O 1
ATOM 664 N N . PRO A 1 88 ? 4.478 -8.320 11.806 1.00 47.00 88 PRO A N 1
ATOM 665 C CA . PRO A 1 88 ? 3.642 -9.367 11.251 1.00 47.00 88 PRO A CA 1
ATOM 666 C C . PRO A 1 88 ? 3.530 -10.516 12.256 1.00 47.00 88 PRO A C 1
ATOM 668 O O . PRO A 1 88 ? 4.530 -11.002 12.793 1.00 47.00 88 PRO A O 1
ATOM 671 N N . VAL A 1 89 ? 2.298 -10.980 12.453 1.00 42.69 89 VAL A N 1
ATOM 672 C CA . VAL A 1 89 ? 1.995 -12.332 12.932 1.00 42.69 89 VAL A CA 1
ATOM 673 C C . VAL A 1 89 ? 2.867 -13.329 12.147 1.00 42.69 89 VAL A C 1
ATOM 675 O O . VAL A 1 89 ? 2.972 -13.235 10.924 1.00 42.69 89 VAL A O 1
ATOM 678 N N . ALA A 1 90 ? 3.549 -14.208 12.889 1.00 41.06 90 ALA A N 1
ATOM 679 C CA . ALA A 1 90 ? 4.528 -15.217 12.466 1.00 41.06 90 ALA A CA 1
ATOM 680 C C . ALA A 1 90 ? 4.304 -15.772 11.041 1.00 41.06 90 ALA A C 1
ATOM 682 O O . ALA A 1 90 ? 3.217 -16.222 10.707 1.00 41.06 90 ALA A O 1
ATOM 683 N N . THR A 1 91 ? 5.302 -15.776 10.154 1.00 36.66 91 THR A N 1
ATOM 684 C CA . THR A 1 91 ? 6.504 -16.621 10.255 1.00 36.66 91 THR A CA 1
ATOM 685 C C . THR A 1 91 ? 7.814 -15.829 10.336 1.00 36.66 91 THR A C 1
ATOM 687 O O . THR A 1 91 ? 8.211 -15.110 9.413 1.00 36.66 91 THR A O 1
ATOM 690 N N . ALA A 1 92 ? 8.506 -15.991 11.462 1.00 45.72 92 ALA A N 1
ATOM 691 C CA . ALA A 1 92 ? 9.780 -15.365 11.782 1.00 45.72 92 ALA A CA 1
ATOM 692 C C . ALA A 1 92 ? 10.947 -15.994 11.001 1.00 45.72 92 ALA A C 1
ATOM 694 O O . ALA A 1 92 ? 11.598 -16.908 11.485 1.00 45.72 92 ALA A O 1
ATOM 695 N N . THR A 1 93 ? 11.227 -15.471 9.809 1.00 41.72 93 THR A N 1
ATOM 696 C CA . THR A 1 93 ? 12.558 -15.563 9.163 1.00 41.72 93 THR A CA 1
ATOM 697 C C . THR A 1 93 ? 12.864 -14.366 8.254 1.00 41.72 93 THR A C 1
ATOM 699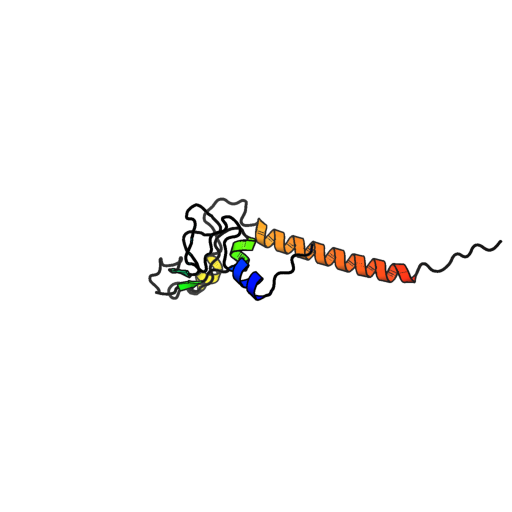 O O . THR A 1 93 ? 14.032 -14.062 8.038 1.00 41.72 93 THR A O 1
ATOM 702 N N . ALA A 1 94 ? 11.855 -13.631 7.765 1.00 45.97 94 ALA A N 1
ATOM 703 C CA . ALA A 1 94 ? 12.062 -12.573 6.765 1.00 45.97 94 ALA A CA 1
ATOM 704 C C . ALA A 1 94 ? 11.966 -11.123 7.284 1.00 45.97 94 ALA A C 1
ATOM 706 O O . ALA A 1 94 ? 12.480 -10.223 6.638 1.00 45.97 94 ALA A O 1
ATOM 707 N N . ALA A 1 95 ? 11.329 -10.838 8.426 1.00 47.25 95 ALA A N 1
ATOM 708 C CA . ALA A 1 95 ? 11.176 -9.443 8.881 1.00 47.25 95 ALA A CA 1
ATOM 709 C C . ALA A 1 95 ? 12.500 -8.817 9.369 1.00 47.25 95 ALA A C 1
ATOM 711 O O . ALA A 1 95 ? 12.695 -7.610 9.264 1.00 47.25 95 ALA A O 1
ATOM 712 N N . THR A 1 96 ? 13.445 -9.644 9.820 1.00 51.19 96 THR A N 1
ATOM 713 C CA . THR A 1 96 ? 14.808 -9.214 10.156 1.00 51.19 96 THR A CA 1
ATOM 714 C C . THR A 1 96 ? 15.612 -8.830 8.908 1.00 51.19 96 THR A C 1
ATOM 716 O O . THR A 1 96 ? 16.646 -8.189 9.040 1.00 51.19 96 THR A O 1
ATOM 719 N N . SER A 1 97 ? 15.174 -9.184 7.692 1.00 61.12 97 SER A N 1
ATOM 720 C CA . SER A 1 97 ? 16.027 -9.081 6.506 1.00 61.12 97 SER A CA 1
ATOM 721 C C . SER A 1 97 ? 16.074 -7.690 5.882 1.00 61.12 97 SER A C 1
ATOM 723 O O . SER A 1 97 ? 17.139 -7.313 5.424 1.00 61.12 97 SER A O 1
ATOM 725 N N . CYS A 1 98 ? 15.002 -6.890 5.880 1.00 58.91 98 CYS A N 1
ATOM 726 C CA . CYS A 1 98 ? 15.013 -5.602 5.170 1.00 58.91 98 CYS A CA 1
ATOM 727 C C . CYS A 1 98 ? 15.763 -4.503 5.938 1.00 58.91 98 CYS A C 1
ATOM 729 O O . CYS A 1 98 ? 16.631 -3.840 5.372 1.00 58.91 98 CYS A O 1
ATOM 731 N N . ALA A 1 99 ? 15.512 -4.361 7.242 1.00 61.41 99 ALA A N 1
ATOM 732 C CA . ALA A 1 99 ? 16.266 -3.435 8.088 1.00 61.41 99 ALA A CA 1
ATOM 733 C C . ALA A 1 99 ? 17.739 -3.867 8.230 1.00 61.41 99 ALA A C 1
ATOM 735 O O . ALA A 1 99 ? 18.638 -3.029 8.153 1.00 61.41 99 ALA A O 1
ATOM 736 N N . ALA A 1 100 ? 18.008 -5.175 8.360 1.00 63.91 100 ALA A N 1
ATOM 737 C CA . ALA A 1 100 ? 19.381 -5.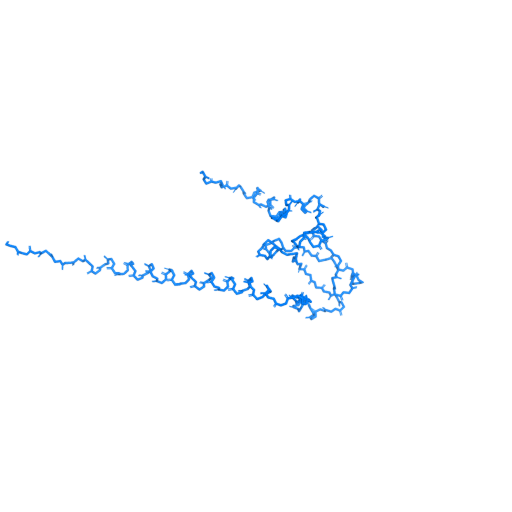680 8.391 1.00 63.91 100 ALA A CA 1
ATOM 738 C C . ALA A 1 100 ? 20.080 -5.573 7.026 1.00 63.91 100 ALA A C 1
ATOM 740 O O . ALA A 1 100 ? 21.269 -5.267 6.989 1.00 63.91 100 ALA A O 1
ATOM 741 N N . ALA A 1 101 ? 19.372 -5.763 5.907 1.00 66.94 101 ALA A N 1
ATOM 742 C CA . ALA A 1 101 ? 19.928 -5.561 4.570 1.00 66.94 101 ALA A CA 1
ATOM 743 C C . ALA A 1 101 ? 20.271 -4.088 4.333 1.00 66.94 101 ALA A C 1
ATOM 745 O O . ALA A 1 101 ? 21.361 -3.802 3.842 1.00 66.94 101 ALA A O 1
ATOM 746 N N . ALA A 1 102 ? 19.405 -3.156 4.742 1.00 68.62 102 ALA A N 1
ATOM 747 C CA . ALA A 1 102 ? 19.692 -1.724 4.672 1.00 68.62 102 ALA A CA 1
ATOM 748 C C . ALA A 1 102 ? 20.928 -1.350 5.514 1.00 68.62 102 ALA A C 1
ATOM 750 O O . ALA A 1 102 ? 21.825 -0.663 5.026 1.00 68.62 102 ALA A O 1
ATOM 751 N N . ALA A 1 103 ? 21.034 -1.870 6.742 1.00 75.06 103 ALA A N 1
ATOM 752 C CA . ALA A 1 103 ? 22.208 -1.666 7.593 1.00 75.06 103 ALA A CA 1
ATOM 753 C C . ALA A 1 103 ? 23.490 -2.278 6.992 1.00 75.06 103 ALA A C 1
ATOM 755 O O . ALA A 1 103 ? 24.559 -1.668 7.042 1.00 75.06 103 ALA A O 1
ATOM 756 N N . HIS A 1 104 ? 23.392 -3.462 6.380 1.00 78.50 104 HIS A N 1
ATOM 757 C CA . HIS A 1 104 ? 24.517 -4.125 5.723 1.00 78.50 104 HIS A CA 1
ATOM 758 C C . HIS A 1 104 ? 25.018 -3.341 4.503 1.00 78.50 104 HIS A C 1
ATOM 760 O O . HIS A 1 104 ? 26.226 -3.164 4.345 1.00 78.50 104 HIS A O 1
ATOM 766 N N . GLN A 1 105 ? 24.106 -2.828 3.671 1.00 81.56 105 GLN A N 1
ATOM 767 C CA . GLN A 1 105 ? 24.450 -1.980 2.525 1.00 81.56 105 GLN A CA 1
ATOM 768 C C . GLN A 1 105 ? 25.158 -0.693 2.966 1.00 81.56 105 GLN A C 1
ATOM 770 O O . GLN A 1 105 ? 26.184 -0.335 2.390 1.00 81.56 105 GLN A O 1
ATOM 775 N N . LEU A 1 106 ? 24.686 -0.043 4.036 1.00 87.50 106 LEU A N 1
ATOM 776 C CA . LEU A 1 106 ? 25.332 1.158 4.571 1.00 87.50 106 LEU A CA 1
ATOM 777 C C . LEU A 1 106 ? 26.750 0.873 5.092 1.00 87.50 106 LEU A C 1
ATOM 779 O O . LEU A 1 106 ? 27.670 1.645 4.824 1.00 87.50 106 LEU A O 1
ATOM 783 N N . ARG A 1 107 ? 26.951 -0.259 5.780 1.00 90.44 107 ARG A N 1
ATOM 784 C CA . ARG A 1 107 ? 28.276 -0.678 6.268 1.00 90.44 107 ARG A CA 1
ATOM 785 C C . ARG A 1 107 ? 29.260 -0.919 5.123 1.00 90.44 107 ARG A C 1
ATOM 787 O O . ARG A 1 107 ? 30.413 -0.508 5.210 1.00 90.44 107 ARG A O 1
ATOM 794 N N . LEU A 1 108 ? 28.810 -1.578 4.054 1.00 91.00 108 LEU A N 1
ATOM 795 C CA . LEU A 1 108 ? 29.632 -1.788 2.860 1.00 91.00 108 LEU A CA 1
ATOM 796 C C . LEU A 1 108 ? 29.989 -0.461 2.187 1.00 91.00 108 LEU A C 1
ATOM 798 O O . LEU A 1 108 ? 31.144 -0.267 1.820 1.00 91.00 108 LEU A O 1
ATOM 802 N N . ALA A 1 109 ? 29.033 0.462 2.065 1.00 89.00 109 ALA A N 1
ATOM 803 C CA . ALA A 1 109 ? 29.287 1.781 1.494 1.00 89.00 109 ALA A CA 1
ATOM 804 C C . ALA A 1 109 ? 30.353 2.554 2.290 1.00 89.00 109 ALA A C 1
ATOM 806 O O . ALA A 1 109 ? 31.270 3.116 1.696 1.00 89.00 109 ALA A O 1
ATOM 807 N N . GLN A 1 110 ? 30.290 2.525 3.625 1.00 92.69 110 GLN A N 1
ATOM 808 C CA . GLN A 1 110 ? 31.297 3.151 4.491 1.00 92.69 110 GLN A CA 1
ATOM 809 C C . GLN A 1 110 ? 32.697 2.544 4.304 1.00 92.69 110 GLN A C 1
ATOM 811 O O . GLN A 1 110 ? 33.671 3.284 4.175 1.00 92.69 110 GLN A O 1
ATOM 816 N N . GLU A 1 111 ? 32.801 1.213 4.240 1.00 95.06 111 GLU A N 1
ATOM 817 C CA . GLU A 1 111 ? 34.076 0.520 4.001 1.00 95.06 111 GLU A CA 1
ATOM 818 C C . GLU A 1 111 ? 34.667 0.878 2.628 1.00 95.06 111 GLU A C 1
ATOM 820 O O . GLU A 1 111 ? 35.864 1.142 2.512 1.00 95.06 111 GLU A O 1
ATOM 825 N N . LEU A 1 112 ? 33.835 0.928 1.583 1.00 93.06 112 LEU A N 1
ATOM 826 C CA . LEU A 1 112 ? 34.272 1.307 0.239 1.00 93.06 112 LEU A CA 1
ATOM 827 C C . LEU A 1 112 ? 34.782 2.750 0.197 1.00 93.06 112 LEU A C 1
ATOM 829 O O . LEU A 1 112 ? 35.858 2.986 -0.350 1.00 93.06 112 LEU A O 1
ATOM 833 N N . CYS A 1 113 ? 34.065 3.696 0.811 1.00 90.81 113 CYS A N 1
ATOM 834 C CA . CYS A 1 113 ? 34.509 5.087 0.911 1.00 90.81 113 CYS A CA 1
ATOM 835 C C . CYS A 1 113 ? 35.867 5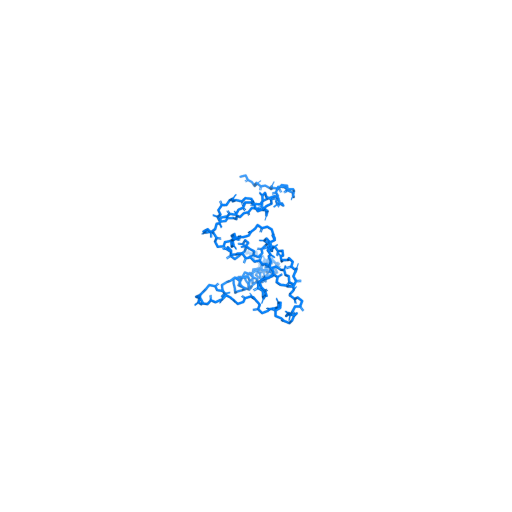.191 1.613 1.00 90.81 113 CYS A C 1
ATOM 837 O O . CYS A 1 113 ? 36.787 5.798 1.069 1.00 90.81 113 CYS A O 1
ATOM 839 N N . SER A 1 114 ? 36.030 4.510 2.752 1.00 91.81 114 SER A N 1
ATOM 840 C CA . SER A 1 114 ? 37.295 4.525 3.492 1.00 91.81 114 SER A CA 1
ATOM 841 C C . SER A 1 114 ? 38.458 3.959 2.669 1.00 91.81 114 SER A C 1
ATOM 843 O O . SER A 1 114 ? 39.553 4.523 2.660 1.00 91.81 114 SER A O 1
ATOM 845 N N . ARG A 1 115 ? 38.238 2.878 1.909 1.00 91.25 115 ARG A N 1
ATOM 846 C CA . ARG A 1 115 ? 39.270 2.319 1.018 1.00 91.25 115 ARG A CA 1
ATOM 847 C C . ARG A 1 115 ? 39.622 3.244 -0.141 1.00 91.25 115 ARG A C 1
ATOM 849 O O . ARG A 1 115 ? 40.793 3.321 -0.507 1.00 91.25 115 ARG A O 1
ATOM 856 N N . LEU A 1 116 ? 38.643 3.945 -0.711 1.00 88.56 116 LEU A N 1
ATOM 857 C CA . LEU A 1 116 ? 38.887 4.934 -1.763 1.00 88.56 116 LEU A CA 1
ATOM 858 C C . LEU A 1 116 ? 39.738 6.105 -1.242 1.00 88.56 116 LEU A C 1
ATOM 860 O O . LEU A 1 116 ? 40.658 6.536 -1.935 1.00 88.56 116 LEU A O 1
ATOM 864 N N . GLU A 1 117 ? 39.506 6.561 -0.009 1.00 89.12 117 GLU A N 1
ATOM 865 C CA . GLU A 1 117 ? 40.327 7.585 0.659 1.00 89.12 117 GLU A CA 1
ATOM 866 C C . GLU A 1 117 ? 41.756 7.095 0.973 1.00 89.12 117 GLU A C 1
ATOM 868 O O . GLU A 1 117 ? 42.734 7.835 0.839 1.00 89.12 117 GLU A O 1
ATOM 873 N N . GLN A 1 118 ? 41.923 5.826 1.350 1.00 85.00 118 GLN A N 1
ATOM 874 C CA . GLN A 1 118 ? 43.254 5.235 1.547 1.00 85.00 118 GLN A CA 1
ATOM 875 C C . GLN A 1 118 ? 44.026 5.098 0.230 1.00 85.00 118 GLN A C 1
ATOM 877 O O . GLN A 1 118 ? 45.223 5.376 0.172 1.00 85.00 118 GLN A O 1
ATOM 882 N N . LEU A 1 119 ? 43.358 4.690 -0.850 1.00 82.25 119 LEU A N 1
ATOM 883 C CA . LEU A 1 119 ? 43.979 4.582 -2.170 1.00 82.25 119 LEU A CA 1
ATOM 884 C C . LEU A 1 119 ? 44.393 5.956 -2.709 1.00 82.25 119 LEU A C 1
ATOM 886 O O . LEU A 1 119 ? 45.489 6.073 -3.254 1.00 82.25 119 LEU A O 1
ATOM 890 N N . SER A 1 120 ? 43.581 6.998 -2.493 1.00 76.19 120 SER A N 1
ATOM 891 C CA . SER A 1 120 ? 43.895 8.363 -2.938 1.00 76.19 120 SER A CA 1
ATOM 892 C C . SER A 1 120 ? 45.098 8.970 -2.204 1.00 76.19 120 SER A C 1
ATOM 894 O O . SER A 1 120 ? 45.906 9.673 -2.812 1.00 76.19 120 SER A O 1
ATOM 896 N N . THR A 1 121 ? 45.279 8.646 -0.922 1.00 66.31 121 THR A N 1
ATOM 897 C CA . THR A 1 121 ? 46.446 9.063 -0.123 1.00 66.31 121 THR A CA 1
ATOM 898 C C . THR A 1 121 ? 47.692 8.206 -0.379 1.00 66.31 121 THR A C 1
ATOM 900 O O . THR A 1 121 ? 48.817 8.695 -0.267 1.00 66.31 121 THR A O 1
ATOM 903 N N . SER A 1 122 ? 47.520 6.947 -0.789 1.00 61.53 122 SER A N 1
ATOM 904 C CA . SER A 1 122 ? 48.620 6.049 -1.175 1.00 61.53 122 SER A CA 1
ATOM 905 C C . SER A 1 122 ? 49.190 6.376 -2.560 1.00 61.53 122 SER A C 1
ATOM 907 O O . SER A 1 122 ? 50.381 6.181 -2.804 1.00 61.53 122 SER A O 1
ATOM 909 N N . SER A 1 123 ? 48.380 6.928 -3.471 1.00 56.38 123 SER A N 1
ATOM 910 C CA . SER A 1 123 ? 48.855 7.403 -4.779 1.00 56.38 123 SER A CA 1
ATOM 911 C C . SER A 1 123 ? 49.813 8.599 -4.701 1.00 56.38 123 SER A C 1
ATOM 913 O O . SER A 1 123 ? 50.537 8.857 -5.659 1.00 56.38 123 SER A O 1
ATOM 915 N N . THR A 1 124 ? 49.884 9.301 -3.567 1.00 54.69 124 THR A N 1
ATOM 916 C CA . THR A 1 124 ? 50.780 10.452 -3.360 1.00 54.69 124 THR A CA 1
ATOM 917 C C . THR A 1 124 ? 52.149 10.085 -2.776 1.00 54.69 124 THR A C 1
ATOM 919 O O . THR A 1 124 ? 53.050 10.919 -2.800 1.00 54.69 124 THR A O 1
ATOM 922 N N . THR A 1 125 ? 52.358 8.853 -2.294 1.00 52.38 125 THR A N 1
ATOM 923 C CA . THR A 1 125 ? 53.649 8.395 -1.729 1.00 52.38 125 THR A CA 1
ATOM 924 C C . THR A 1 125 ? 54.448 7.478 -2.665 1.00 52.38 125 THR A C 1
ATOM 926 O O . THR A 1 125 ? 55.580 7.107 -2.359 1.00 52.38 125 THR A O 1
ATOM 929 N N . GLY A 1 126 ? 53.918 7.175 -3.854 1.00 51.66 126 GLY A N 1
ATOM 930 C CA . GLY A 1 126 ? 54.549 6.338 -4.879 1.00 51.66 126 GLY A CA 1
ATOM 931 C C . GLY A 1 126 ? 55.398 7.084 -5.917 1.00 51.66 126 GLY A C 1
ATOM 932 O O . GLY A 1 126 ? 55.371 6.711 -7.084 1.00 51.66 126 GLY A O 1
ATOM 933 N N . VAL A 1 127 ? 56.153 8.122 -5.539 1.00 53.16 127 VAL A N 1
ATOM 934 C CA . VAL A 1 127 ? 57.209 8.706 -6.392 1.00 53.16 127 VAL A CA 1
ATOM 935 C C . VAL A 1 127 ? 58.537 8.641 -5.645 1.00 53.16 127 VAL A C 1
ATOM 937 O O . VAL A 1 127 ? 58.871 9.552 -4.897 1.00 53.16 127 VAL A O 1
ATOM 940 N N . ASN A 1 128 ? 59.280 7.544 -5.822 1.00 51.41 128 ASN A N 1
ATOM 941 C CA . ASN A 1 128 ? 60.735 7.545 -6.043 1.00 51.41 128 ASN A CA 1
ATOM 942 C C . ASN A 1 128 ? 61.332 6.142 -5.896 1.00 51.41 128 ASN A C 1
ATOM 944 O O . ASN A 1 128 ? 61.601 5.680 -4.789 1.00 51.41 128 ASN A O 1
ATOM 948 N N . LYS A 1 129 ? 61.693 5.533 -7.029 1.00 47.19 129 LYS A N 1
ATOM 949 C CA . LYS A 1 129 ? 62.990 4.858 -7.148 1.00 47.19 129 LYS A CA 1
ATOM 950 C C . LYS A 1 129 ? 63.428 4.836 -8.613 1.00 47.19 129 LYS A C 1
ATOM 952 O O . LYS A 1 129 ? 63.326 3.820 -9.290 1.00 47.19 129 LYS A O 1
ATOM 957 N N . SER A 1 130 ? 63.912 5.983 -9.098 1.00 42.75 130 SER A N 1
ATOM 958 C CA . SER A 1 130 ? 64.785 6.011 -10.276 1.00 42.75 130 SER A CA 1
ATOM 959 C C . SER A 1 130 ? 66.080 5.289 -9.916 1.00 42.75 130 SER A C 1
ATOM 961 O O . SER A 1 130 ? 66.895 5.781 -9.135 1.00 42.75 130 SER A O 1
ATOM 963 N N . THR A 1 131 ? 66.226 4.085 -10.455 1.00 49.56 131 THR A N 1
ATOM 964 C CA . THR A 1 131 ? 67.455 3.298 -10.454 1.00 49.56 131 THR A CA 1
ATOM 965 C C . THR A 1 131 ? 68.542 4.078 -11.196 1.00 49.56 131 THR A C 1
ATOM 967 O O . THR A 1 131 ? 68.434 4.302 -12.398 1.00 49.56 131 THR A O 1
ATOM 970 N N . ARG A 1 132 ? 69.577 4.516 -10.463 1.00 43.50 132 ARG A N 1
ATOM 971 C CA . ARG A 1 132 ? 70.860 4.952 -11.033 1.00 43.50 132 ARG A CA 1
ATOM 972 C C . ARG A 1 132 ? 71.555 3.744 -11.667 1.00 43.50 132 ARG A C 1
ATOM 974 O O . ARG A 1 132 ? 71.728 2.735 -10.983 1.00 43.50 132 ARG A O 1
ATOM 981 N N . ILE A 1 133 ? 71.977 3.894 -12.919 1.00 52.75 133 ILE A N 1
ATOM 982 C CA . ILE A 1 133 ? 73.085 3.159 -13.545 1.00 52.75 133 ILE A CA 1
ATOM 983 C C . ILE A 1 133 ? 74.085 4.220 -13.989 1.00 52.75 133 ILE A C 1
ATOM 985 O O . ILE A 1 133 ? 73.612 5.245 -14.534 1.00 52.75 133 ILE A O 1
#

Secondary structure (DSSP, 8-state):
------HHHHHHHHTB-TTT--BTTTT---TT-TTTTT-SSEEE-TTTTTTT-PEEEE-HHHHHHHTS--EE---SS-GGGGGTTT--SS-TTSHHHHHHHHHHHHHHHHHHHHHHHHHHHHTTS--------